Protein AF-A0A821WT64-F1 (afdb_monomer_lite)

Sequence (162 aa):
MLDHFENDMVVINDDANSDSVQTDDSSRLTTVENPTLITTTNHQVVKLQLNATSSSHTKCCVCRENLRDHAVKITFQDRDFIFLSRNIWIPEVARCCSGHLINNLLSKEAVDQNKPFSIRYQELSSSDVQLLLRKAQTLIEMARKDLVSMIQEILMMMNVVY

Organism: NCBI:txid392032

Structure (mmCIF, N/CA/C/O backbone):
data_AF-A0A821WT64-F1
#
_entry.id   AF-A0A821WT64-F1
#
loop_
_atom_site.group_PDB
_atom_site.id
_atom_site.type_symbol
_atom_site.label_atom_id
_atom_site.label_alt_id
_atom_site.label_comp_id
_atom_site.label_asym_id
_atom_site.label_entity_id
_atom_site.label_seq_id
_atom_site.pdbx_PDB_ins_code
_atom_site.Cartn_x
_atom_site.Cartn_y
_atom_site.Cartn_z
_atom_site.occupancy
_atom_site.B_iso_or_equiv
_atom_site.auth_seq_id
_atom_site.auth_comp_id
_atom_site.auth_asym_id
_atom_site.auth_atom_id
_atom_site.pdbx_PDB_model_num
ATOM 1 N N . MET A 1 1 ? -4.854 28.252 43.870 1.00 38.78 1 MET A N 1
ATOM 2 C CA . MET A 1 1 ? -4.342 28.374 45.254 1.00 38.78 1 MET A CA 1
ATOM 3 C C . MET A 1 1 ? -3.200 27.386 45.425 1.00 38.78 1 MET A C 1
ATOM 5 O O . MET A 1 1 ? -2.935 26.658 44.477 1.00 38.78 1 MET A O 1
ATOM 9 N N . LEU A 1 2 ? -2.483 27.476 46.542 1.00 36.12 2 LEU A N 1
ATOM 10 C CA . LEU A 1 2 ? -1.174 26.852 46.740 1.00 36.12 2 LEU A CA 1
ATOM 11 C C . LEU A 1 2 ? -1.226 25.332 46.937 1.00 36.12 2 LEU A C 1
ATOM 13 O O . LEU A 1 2 ? -2.282 24.740 47.156 1.00 36.12 2 LEU A O 1
ATOM 17 N N . ASP A 1 3 ? -0.032 24.766 46.840 1.00 42.09 3 ASP A N 1
ATOM 18 C CA . ASP A 1 3 ? 0.368 23.376 47.022 1.00 42.09 3 ASP A CA 1
ATOM 19 C C . ASP A 1 3 ? 0.014 22.820 48.409 1.00 42.09 3 ASP A C 1
ATOM 21 O O . ASP A 1 3 ? -0.123 23.581 49.369 1.00 42.09 3 ASP A O 1
ATOM 25 N N . HIS A 1 4 ? 0.022 21.490 48.538 1.00 42.31 4 HIS A N 1
ATOM 26 C CA . HIS A 1 4 ? 0.686 20.814 49.659 1.00 42.31 4 HIS A CA 1
ATOM 27 C C . HIS A 1 4 ? 1.297 19.488 49.181 1.00 42.31 4 HIS A C 1
ATOM 29 O O . HIS A 1 4 ? 0.665 18.728 48.448 1.00 42.31 4 HIS A O 1
ATOM 35 N N . PHE A 1 5 ? 2.541 19.244 49.590 1.00 41.97 5 PHE A N 1
ATOM 36 C CA . PHE A 1 5 ? 3.193 17.935 49.554 1.00 41.97 5 PHE A CA 1
ATOM 37 C C . PHE A 1 5 ? 2.899 17.210 50.867 1.00 41.97 5 PHE A C 1
ATOM 39 O O . PHE A 1 5 ? 2.841 17.860 51.906 1.00 41.97 5 PHE A O 1
ATOM 46 N N . GLU A 1 6 ? 2.902 15.880 50.840 1.00 47.19 6 GLU A N 1
ATOM 47 C CA . GLU A 1 6 ? 3.402 15.099 51.972 1.00 47.19 6 GLU A CA 1
ATOM 48 C C . GLU A 1 6 ? 4.044 13.805 51.450 1.00 47.19 6 GLU A C 1
ATOM 50 O O . GLU A 1 6 ? 3.513 13.144 50.556 1.00 47.19 6 GLU A O 1
ATOM 55 N N . ASN A 1 7 ? 5.243 13.505 51.952 1.00 39.66 7 ASN A N 1
ATOM 56 C CA . ASN A 1 7 ? 5.944 12.242 51.718 1.00 39.66 7 ASN A CA 1
ATOM 57 C C . ASN A 1 7 ? 5.578 11.275 52.843 1.00 39.66 7 ASN A C 1
ATOM 59 O O . ASN A 1 7 ? 5.320 11.729 53.955 1.00 39.66 7 ASN A O 1
ATOM 63 N N . ASP A 1 8 ? 5.752 9.972 52.622 1.00 39.06 8 ASP A N 1
ATOM 64 C CA . ASP A 1 8 ? 6.117 9.101 53.739 1.00 39.06 8 ASP A CA 1
ATOM 65 C C . ASP A 1 8 ? 7.102 8.000 53.317 1.00 39.06 8 ASP A C 1
ATOM 67 O O . ASP A 1 8 ? 7.041 7.480 52.200 1.00 39.06 8 ASP A O 1
ATOM 71 N N . MET A 1 9 ? 8.063 7.700 54.193 1.00 36.91 9 MET A N 1
ATOM 72 C CA . MET A 1 9 ? 9.189 6.791 53.939 1.00 36.91 9 MET A CA 1
ATOM 73 C C . MET A 1 9 ? 9.683 6.182 55.259 1.00 36.91 9 MET A C 1
ATOM 75 O O . MET A 1 9 ? 10.408 6.824 56.015 1.00 36.91 9 MET A O 1
ATOM 79 N N . VAL A 1 10 ? 9.345 4.914 55.501 1.00 40.88 10 VAL A N 1
ATOM 80 C CA . VAL A 1 10 ? 9.761 4.130 56.681 1.00 40.88 10 VAL A CA 1
ATOM 81 C C . VAL A 1 10 ? 10.094 2.712 56.182 1.00 40.88 10 VAL A C 1
ATOM 83 O O . VAL A 1 10 ? 9.196 1.993 55.763 1.00 40.88 10 VAL A O 1
ATOM 86 N N . VAL A 1 11 ? 11.363 2.407 55.877 1.00 38.16 11 VAL A N 1
ATOM 87 C CA . VAL A 1 11 ? 12.435 1.875 56.762 1.00 38.16 11 VAL A CA 1
ATOM 88 C C . VAL A 1 11 ? 12.458 0.336 56.815 1.00 38.16 11 VAL A C 1
ATOM 90 O O . VAL A 1 11 ? 11.430 -0.330 56.793 1.00 38.16 11 VAL A O 1
ATOM 93 N N . ILE A 1 12 ? 13.679 -0.205 56.811 1.00 43.06 12 ILE A N 1
ATOM 94 C CA . ILE A 1 12 ? 14.042 -1.629 56.746 1.00 43.06 12 ILE A CA 1
ATOM 95 C C . ILE A 1 12 ? 14.313 -2.139 58.168 1.00 43.06 12 ILE A C 1
ATOM 97 O O . ILE A 1 12 ? 14.906 -1.398 58.947 1.00 43.06 12 ILE A O 1
ATOM 101 N N . ASN A 1 13 ? 13.989 -3.403 58.456 1.00 42.94 13 ASN A N 1
ATOM 102 C CA . ASN A 1 13 ? 14.612 -4.170 59.539 1.00 42.94 13 ASN A CA 1
ATOM 103 C C . ASN A 1 13 ? 15.146 -5.502 58.983 1.00 42.94 13 ASN A C 1
ATOM 105 O O . ASN A 1 13 ? 14.375 -6.291 58.434 1.00 42.94 13 ASN A O 1
ATOM 109 N N . ASP A 1 14 ? 16.440 -5.751 59.166 1.00 48.03 14 ASP A N 1
ATOM 110 C CA . ASP A 1 14 ? 17.035 -7.092 59.172 1.00 48.03 14 ASP A CA 1
ATOM 111 C C . ASP A 1 14 ? 16.809 -7.751 60.54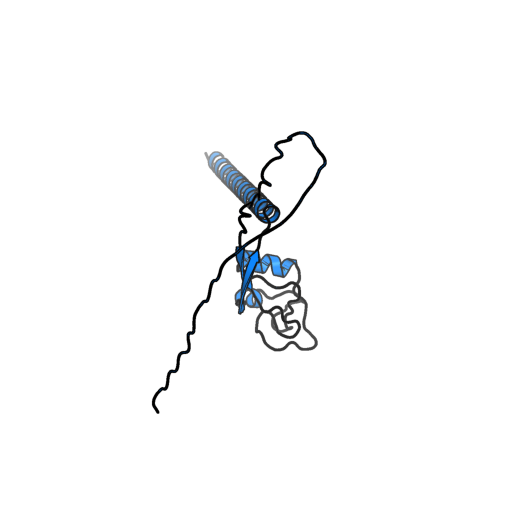9 1.00 48.03 14 ASP A C 1
ATOM 113 O O . ASP A 1 14 ? 16.621 -7.025 61.523 1.00 48.03 14 ASP A O 1
ATOM 117 N N . ASP A 1 15 ? 16.894 -9.087 60.662 1.00 42.06 15 ASP A N 1
ATOM 118 C CA . ASP A 1 15 ? 17.630 -9.709 61.784 1.00 42.06 15 ASP A CA 1
ATOM 119 C C . ASP A 1 15 ? 17.932 -11.217 61.601 1.00 42.06 15 ASP A C 1
ATOM 121 O O . ASP A 1 15 ? 17.428 -11.875 60.687 1.00 42.06 15 ASP A O 1
ATOM 125 N N . ALA A 1 16 ? 18.830 -11.745 62.441 1.00 39.88 16 ALA A N 1
ATOM 126 C CA . ALA A 1 16 ? 19.657 -12.919 62.139 1.00 39.88 16 ALA A CA 1
ATOM 127 C C . ALA A 1 16 ? 19.147 -14.330 62.547 1.00 39.88 16 ALA A C 1
ATOM 129 O O . ALA A 1 16 ? 18.532 -14.549 63.586 1.00 39.88 16 ALA A O 1
ATOM 130 N N . ASN A 1 17 ? 19.552 -15.302 61.716 1.00 38.94 17 ASN A N 1
ATOM 131 C CA . ASN A 1 17 ? 20.025 -16.677 61.992 1.00 38.94 17 ASN A CA 1
ATOM 132 C C . ASN A 1 17 ? 20.158 -17.172 63.459 1.00 38.94 17 ASN A C 1
ATOM 134 O O . ASN A 1 17 ? 20.783 -16.478 64.260 1.00 38.94 17 ASN A O 1
ATOM 138 N N . SER A 1 18 ? 19.799 -18.447 63.733 1.0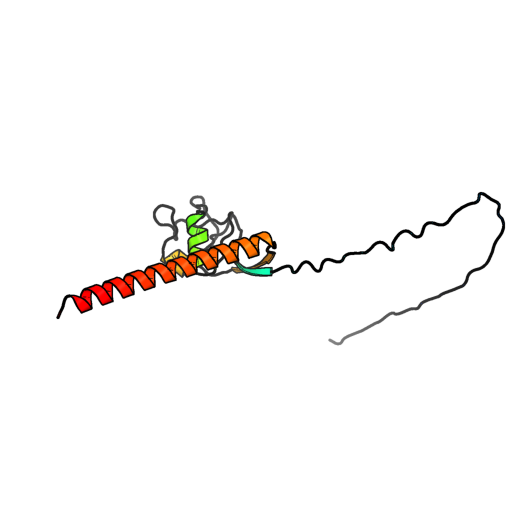0 40.94 18 SER A N 1
ATOM 139 C CA . SER A 1 18 ? 20.708 -19.519 64.257 1.00 40.94 18 SER A CA 1
ATOM 140 C C . SER A 1 18 ? 20.016 -20.882 64.519 1.00 40.94 18 SER A C 1
ATOM 142 O O . SER A 1 18 ? 18.979 -20.906 65.166 1.00 40.94 18 SER A O 1
ATOM 144 N N . ASP A 1 19 ? 20.667 -21.977 64.081 1.00 36.47 19 ASP A N 1
ATOM 145 C CA . ASP A 1 19 ? 20.820 -23.327 64.696 1.00 36.47 19 ASP A CA 1
ATOM 146 C C . ASP A 1 19 ? 19.611 -24.186 65.180 1.00 36.47 19 ASP A C 1
ATOM 148 O O . ASP A 1 19 ? 18.622 -23.678 65.687 1.00 36.47 19 ASP A O 1
ATOM 152 N N . SER A 1 20 ? 19.639 -25.538 65.192 1.00 45.34 20 SER A N 1
ATOM 153 C CA . SER A 1 20 ? 20.459 -26.591 64.522 1.00 45.34 20 SER A CA 1
ATOM 154 C C . SER A 1 20 ? 19.868 -28.010 64.819 1.00 45.34 20 SER A C 1
ATOM 156 O O . SER A 1 20 ? 18.862 -28.082 65.523 1.00 45.34 20 SER A O 1
ATOM 158 N N . VAL A 1 21 ? 20.516 -29.105 64.340 1.00 40.31 21 VAL A N 1
ATOM 159 C CA . VAL A 1 21 ? 20.566 -30.522 64.863 1.00 40.31 21 VAL A CA 1
ATOM 160 C C . VAL A 1 21 ? 20.232 -31.669 63.858 1.00 40.31 21 VAL A C 1
ATOM 162 O O . VAL A 1 21 ? 19.087 -31.816 63.455 1.00 40.31 21 VAL A O 1
ATOM 165 N N . GLN A 1 22 ? 21.259 -32.508 63.575 1.00 36.78 22 GLN A N 1
ATOM 166 C CA . GLN A 1 22 ? 21.324 -33.953 63.162 1.00 36.78 22 GLN A CA 1
ATOM 167 C C . GLN A 1 22 ? 20.527 -34.446 61.915 1.00 36.78 22 GLN A C 1
ATOM 169 O O . GLN A 1 22 ? 19.340 -34.174 61.800 1.00 36.78 22 GLN A O 1
ATOM 174 N N . THR A 1 23 ? 21.079 -35.092 60.860 1.00 37.50 23 THR A N 1
ATOM 175 C CA . THR A 1 23 ? 22.100 -36.182 60.651 1.00 37.50 23 THR A CA 1
ATOM 176 C C . THR A 1 23 ? 21.564 -37.609 60.933 1.00 37.50 23 THR A C 1
ATOM 178 O O . THR A 1 23 ? 20.656 -37.734 61.749 1.00 37.50 23 THR A O 1
ATOM 181 N N . ASP A 1 24 ? 21.944 -38.736 60.290 1.00 40.38 24 ASP A N 1
ATOM 182 C CA . ASP A 1 24 ? 22.961 -39.199 59.288 1.00 40.38 24 ASP A CA 1
ATOM 183 C C . ASP A 1 24 ? 22.316 -40.338 58.417 1.00 40.38 24 ASP A C 1
ATOM 185 O O . ASP A 1 24 ? 21.251 -40.817 58.802 1.00 40.38 24 ASP A O 1
ATOM 189 N N . ASP A 1 25 ? 22.797 -40.928 57.300 1.00 35.53 25 ASP A N 1
ATOM 190 C CA . ASP A 1 25 ? 23.854 -40.746 56.264 1.00 35.53 25 ASP A CA 1
ATOM 191 C C . ASP A 1 25 ? 23.363 -41.457 54.961 1.00 35.53 25 ASP A C 1
ATOM 193 O O . ASP A 1 25 ? 22.540 -42.375 55.022 1.00 35.53 25 ASP A O 1
ATOM 197 N N . SER A 1 26 ? 23.905 -41.104 53.786 1.00 41.28 26 SER A N 1
ATOM 198 C CA . SER A 1 26 ? 24.213 -42.083 52.719 1.00 41.28 26 SER A CA 1
ATOM 199 C C . SER A 1 26 ? 25.239 -41.526 51.724 1.00 41.28 26 SER A C 1
ATOM 201 O O . SER A 1 26 ? 25.034 -40.486 51.099 1.00 41.28 26 SER A O 1
ATOM 203 N N . SER A 1 27 ? 26.342 -42.251 51.533 1.00 43.38 27 SER A N 1
ATOM 204 C CA . SER A 1 27 ? 27.546 -41.759 50.846 1.00 43.38 27 SER A CA 1
ATOM 205 C C . SER A 1 27 ? 27.736 -42.259 49.398 1.00 43.38 27 SER A C 1
ATOM 207 O O . SER A 1 27 ? 27.727 -43.471 49.179 1.00 43.38 27 SER A O 1
ATOM 209 N N . ARG A 1 28 ? 28.081 -41.358 48.445 1.00 34.41 28 ARG A N 1
ATOM 210 C CA . ARG A 1 28 ? 29.334 -41.368 47.617 1.00 34.41 28 ARG A CA 1
ATOM 211 C C . ARG A 1 28 ? 29.286 -40.580 46.281 1.00 34.41 28 ARG A C 1
ATOM 213 O O . ARG A 1 28 ? 28.311 -40.620 45.549 1.00 34.41 28 ARG A O 1
ATOM 220 N N . LEU A 1 29 ? 30.466 -40.041 45.932 1.00 31.45 29 LEU A N 1
ATOM 221 C CA . LEU A 1 29 ? 30.986 -39.633 44.606 1.00 31.45 29 LEU A CA 1
ATOM 222 C C . LEU A 1 29 ? 30.312 -38.474 43.833 1.00 31.45 29 LEU A C 1
ATOM 224 O O . LEU A 1 29 ? 29.440 -38.654 42.995 1.00 31.45 29 LEU A O 1
ATOM 228 N N . THR A 1 30 ? 30.904 -37.293 44.019 1.00 41.66 30 THR A N 1
ATOM 229 C CA . THR A 1 30 ? 31.428 -36.401 42.960 1.00 41.66 30 THR A CA 1
ATOM 230 C C . THR A 1 30 ? 31.117 -36.726 41.482 1.00 41.66 30 THR A C 1
ATOM 232 O O . THR A 1 30 ? 31.784 -37.575 40.887 1.00 41.66 30 THR A O 1
ATOM 235 N N . THR A 1 31 ? 30.311 -35.869 40.849 1.00 34.31 31 THR A N 1
ATOM 236 C CA . THR A 1 31 ? 30.475 -35.469 39.437 1.00 34.31 31 THR A CA 1
ATOM 237 C C . THR A 1 31 ? 30.357 -33.946 39.363 1.00 34.31 31 THR A C 1
ATOM 239 O O . THR A 1 31 ? 29.483 -33.366 40.005 1.00 34.31 31 THR A O 1
ATOM 242 N N . VAL A 1 32 ? 31.242 -33.279 38.616 1.00 47.75 32 VAL A N 1
ATOM 243 C CA . VAL A 1 32 ? 31.137 -31.834 38.350 1.00 47.75 32 VAL A CA 1
ATOM 244 C C . VAL A 1 32 ? 30.298 -31.653 37.091 1.00 47.75 32 VAL A C 1
ATOM 246 O O . VAL A 1 32 ? 30.802 -31.857 35.989 1.00 47.75 32 VAL A O 1
ATOM 249 N N . GLU A 1 33 ? 29.029 -31.278 37.249 1.00 35.16 33 GLU A N 1
ATOM 250 C CA . GLU A 1 33 ? 28.141 -30.995 36.119 1.00 35.16 33 GLU A CA 1
ATOM 251 C C . GLU A 1 33 ? 27.846 -29.495 36.007 1.00 35.16 33 GLU A C 1
ATOM 253 O O . GLU A 1 33 ? 27.553 -28.810 36.983 1.00 35.16 33 GLU A O 1
ATOM 258 N N . ASN A 1 34 ? 28.033 -29.000 34.784 1.00 36.19 34 ASN A N 1
ATOM 259 C CA . ASN A 1 34 ? 28.208 -27.602 34.392 1.00 36.19 34 ASN A CA 1
ATOM 260 C C . ASN A 1 34 ? 27.245 -26.584 35.038 1.00 36.19 34 ASN A C 1
ATOM 262 O O . ASN A 1 34 ? 26.049 -26.861 35.142 1.00 36.19 34 ASN A O 1
ATOM 266 N N . PRO A 1 35 ? 27.701 -25.342 35.319 1.00 39.25 35 PRO A N 1
ATOM 267 C CA . PRO A 1 35 ? 26.774 -24.246 35.574 1.00 39.25 35 PRO A CA 1
ATOM 268 C C . PRO A 1 35 ? 25.874 -24.062 34.347 1.00 39.25 35 PRO A C 1
ATOM 270 O O . PRO A 1 35 ? 26.370 -23.936 33.224 1.00 39.25 35 PRO A O 1
ATOM 273 N N . THR A 1 36 ? 24.556 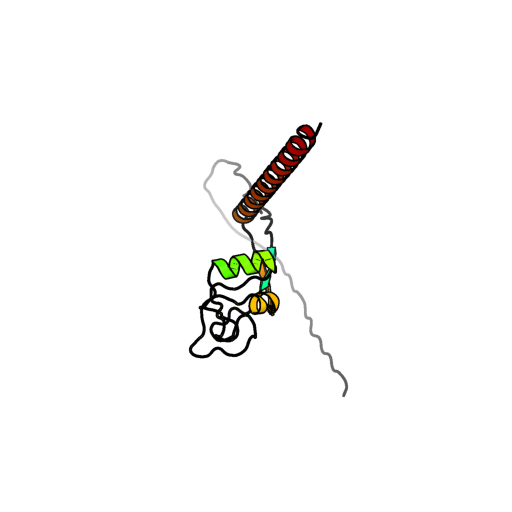-24.052 34.557 1.00 39.72 36 THR A N 1
ATOM 274 C CA . THR A 1 36 ? 23.570 -23.872 33.486 1.00 39.72 36 THR A CA 1
ATOM 275 C C . THR A 1 36 ? 23.860 -22.576 32.744 1.00 39.72 36 THR A C 1
ATOM 277 O O . THR A 1 36 ? 23.642 -21.484 33.269 1.00 39.72 36 THR A O 1
ATOM 280 N N . LEU A 1 37 ? 24.373 -22.698 31.520 1.00 40.62 37 LEU A N 1
ATOM 281 C CA . LEU A 1 37 ? 24.803 -21.562 30.720 1.00 40.62 37 LEU A CA 1
ATOM 282 C C . LEU A 1 37 ? 23.553 -20.836 30.212 1.00 40.62 37 LEU A C 1
ATOM 284 O O . LEU A 1 37 ? 23.022 -21.164 29.148 1.00 40.62 37 LEU A O 1
ATOM 288 N N . ILE A 1 38 ? 23.063 -19.876 31.011 1.00 45.16 38 ILE A N 1
ATOM 289 C CA . ILE A 1 38 ? 21.942 -18.992 30.671 1.00 45.16 38 ILE A CA 1
ATOM 290 C C . ILE A 1 38 ? 22.371 -18.180 29.455 1.00 45.16 38 ILE A C 1
ATOM 292 O O . ILE A 1 38 ? 22.936 -17.092 29.552 1.00 45.16 38 ILE A O 1
ATOM 296 N N . THR A 1 39 ? 22.138 -18.764 28.287 1.00 38.03 39 THR A N 1
ATOM 297 C CA . THR A 1 39 ? 22.525 -18.187 27.014 1.00 38.03 39 THR A CA 1
ATOM 298 C C . THR A 1 39 ? 21.454 -17.170 26.666 1.00 38.03 39 THR A C 1
ATOM 300 O O . THR A 1 39 ? 20.530 -17.455 25.906 1.00 38.03 39 THR A O 1
ATOM 303 N N . THR A 1 40 ? 21.564 -15.981 27.261 1.00 46.47 40 THR A N 1
ATOM 304 C CA . THR A 1 40 ? 20.865 -14.772 26.825 1.00 46.47 40 THR A CA 1
ATOM 305 C C . THR A 1 40 ? 21.369 -14.410 25.434 1.00 46.47 40 THR A C 1
ATOM 307 O O . THR A 1 40 ? 22.182 -13.508 25.232 1.00 46.47 40 THR A O 1
ATOM 310 N N . THR A 1 41 ? 20.883 -15.158 24.442 1.00 50.44 41 THR A N 1
ATOM 311 C CA . THR A 1 41 ? 20.994 -14.799 23.039 1.00 50.44 41 THR A CA 1
ATOM 312 C C . THR A 1 41 ? 20.341 -13.434 22.896 1.00 50.44 41 THR A C 1
ATOM 314 O O . THR A 1 41 ? 19.122 -13.291 22.976 1.00 50.44 41 THR A O 1
ATOM 317 N N . ASN A 1 42 ? 21.172 -12.402 22.737 1.00 55.88 42 ASN A N 1
ATOM 318 C CA . ASN A 1 42 ? 20.720 -11.045 22.460 1.00 55.88 42 ASN A CA 1
ATOM 319 C C . ASN A 1 42 ? 20.083 -11.033 21.068 1.00 55.88 42 ASN A C 1
ATOM 321 O O . ASN A 1 42 ? 20.721 -10.697 20.071 1.00 55.88 42 ASN A O 1
ATOM 325 N N . HIS A 1 43 ? 18.824 -11.468 21.000 1.00 59.75 43 HIS A N 1
ATOM 326 C CA . HIS A 1 43 ? 18.029 -11.475 19.790 1.00 59.75 43 HIS A CA 1
ATOM 327 C C . HIS A 1 43 ? 17.902 -10.028 19.325 1.00 59.75 43 HIS A C 1
ATOM 329 O O . HIS A 1 43 ? 17.221 -9.212 19.943 1.00 59.75 43 HIS A O 1
ATOM 335 N N . GLN A 1 44 ? 18.612 -9.699 18.249 1.00 66.12 44 GLN A N 1
ATOM 336 C CA . GLN A 1 44 ? 18.695 -8.340 17.738 1.00 66.12 44 GLN A CA 1
ATOM 337 C C . GLN A 1 44 ? 17.395 -8.013 16.987 1.00 66.12 44 GLN A C 1
ATOM 339 O O . GLN A 1 44 ? 17.304 -8.150 15.769 1.00 66.12 44 GLN A O 1
ATOM 344 N N . VAL A 1 45 ? 16.349 -7.664 17.744 1.00 68.75 45 VAL A N 1
ATOM 345 C CA . VAL A 1 45 ? 15.002 -7.404 17.220 1.00 68.75 45 VAL A CA 1
ATOM 346 C C . VAL A 1 45 ? 15.010 -6.124 16.386 1.00 68.75 45 VAL A C 1
ATOM 348 O O . VAL A 1 45 ? 14.991 -5.011 16.915 1.00 68.75 45 VAL A O 1
ATOM 351 N N . VAL A 1 46 ? 15.009 -6.280 15.063 1.00 79.62 46 VAL A N 1
ATOM 352 C CA . VAL A 1 46 ? 14.885 -5.161 14.125 1.00 79.62 46 VAL A CA 1
ATOM 353 C C . VAL A 1 46 ? 13.431 -4.691 14.124 1.00 79.62 46 VAL A C 1
ATOM 355 O O . VAL A 1 46 ? 12.537 -5.406 13.671 1.00 79.62 46 VAL A O 1
ATOM 358 N N . LYS A 1 47 ? 13.182 -3.481 14.635 1.00 82.88 47 LYS A N 1
ATOM 359 C CA . LYS A 1 47 ? 11.846 -2.868 14.655 1.00 82.88 47 LYS A CA 1
ATOM 360 C C . LYS A 1 47 ? 11.683 -1.947 13.450 1.00 82.88 47 LYS A C 1
ATOM 362 O O . LYS A 1 47 ? 12.251 -0.859 13.413 1.00 82.88 47 LYS A O 1
ATOM 367 N N . LEU A 1 48 ? 10.902 -2.380 12.465 1.00 82.38 48 LEU A N 1
ATOM 368 C CA . LEU A 1 48 ? 10.551 -1.571 11.303 1.00 82.38 48 LEU A CA 1
ATOM 369 C C . LEU A 1 48 ? 9.471 -0.555 11.687 1.00 82.38 48 LEU A C 1
ATOM 371 O O . LEU A 1 48 ? 8.388 -0.930 12.140 1.00 82.38 48 LEU A O 1
ATOM 375 N N . GLN A 1 49 ? 9.756 0.730 11.486 1.00 85.44 49 GLN A N 1
ATOM 376 C CA . GLN A 1 49 ? 8.776 1.798 11.654 1.00 85.44 49 GLN A CA 1
ATOM 377 C C . GLN A 1 49 ? 7.908 1.913 10.392 1.00 85.44 49 GLN A C 1
ATOM 379 O O . GLN A 1 49 ? 8.402 2.234 9.314 1.00 85.44 49 GLN A O 1
ATOM 384 N N . LEU A 1 50 ? 6.608 1.665 10.535 1.00 86.12 50 LEU A N 1
ATOM 385 C CA . LEU A 1 50 ? 5.609 1.728 9.472 1.00 86.12 50 LEU A CA 1
ATOM 386 C C . LEU A 1 50 ? 4.689 2.935 9.681 1.00 86.12 50 LEU A C 1
ATOM 388 O O . LEU A 1 50 ? 4.047 3.071 10.726 1.00 86.12 50 LEU A O 1
ATOM 392 N N . ASN A 1 51 ? 4.567 3.780 8.658 1.00 88.50 51 ASN A N 1
ATOM 393 C CA . ASN A 1 51 ? 3.588 4.865 8.640 1.00 88.50 51 ASN A CA 1
ATOM 394 C C . ASN A 1 51 ? 2.210 4.274 8.304 1.00 88.50 51 ASN A C 1
ATOM 396 O O . ASN A 1 51 ? 1.912 3.992 7.146 1.00 88.50 51 ASN A O 1
ATOM 400 N N . ALA A 1 52 ? 1.383 4.025 9.315 1.00 84.50 52 ALA A N 1
ATOM 401 C CA . ALA A 1 52 ? 0.160 3.243 9.190 1.00 84.50 52 ALA A CA 1
ATOM 402 C C . ALA A 1 52 ? -1.081 4.107 8.915 1.00 84.50 52 ALA A C 1
ATOM 404 O O . ALA A 1 52 ? -1.277 5.170 9.509 1.00 84.50 52 ALA A O 1
ATOM 405 N N . THR A 1 53 ? -1.978 3.611 8.062 1.00 83.75 53 THR A N 1
ATOM 406 C CA . THR A 1 53 ? -3.377 4.079 8.019 1.00 83.75 53 THR A CA 1
ATOM 407 C C . THR A 1 53 ? -4.214 3.408 9.117 1.00 83.75 53 THR A C 1
ATOM 409 O O . THR A 1 53 ? -3.785 2.445 9.754 1.00 83.75 53 THR A O 1
ATOM 412 N N . SER A 1 54 ? -5.417 3.929 9.380 1.00 72.19 54 SER A N 1
ATOM 413 C CA . SER A 1 54 ? -6.301 3.378 10.416 1.00 72.19 54 SER A CA 1
ATOM 414 C C . SER A 1 54 ? -6.766 1.958 10.066 1.00 72.19 54 SER A C 1
ATOM 416 O O . SER A 1 54 ? -7.301 1.725 8.986 1.00 72.19 54 SER A O 1
ATOM 418 N N . SER A 1 55 ? -6.643 1.024 11.013 1.00 74.12 55 SER A N 1
ATOM 419 C CA . SER A 1 55 ? -7.142 -0.357 10.910 1.00 74.12 55 SER A CA 1
ATOM 420 C C . SER A 1 55 ? -8.641 -0.498 11.196 1.00 74.12 55 SER A C 1
ATOM 422 O O . SER A 1 55 ? -9.100 -1.569 11.584 1.00 74.12 55 SER A O 1
ATOM 424 N N . SER A 1 56 ? -9.413 0.580 11.046 1.00 78.94 56 SER A N 1
ATOM 425 C CA . SER A 1 56 ? -10.852 0.553 11.288 1.00 78.94 56 SER A CA 1
ATOM 426 C C . SER A 1 56 ? -11.620 -0.085 10.128 1.00 78.94 56 SER A C 1
ATOM 428 O O . SER A 1 56 ? -11.476 0.313 8.975 1.00 78.94 56 SER A O 1
ATOM 430 N N . HIS A 1 57 ? -12.534 -0.999 10.454 1.00 81.00 57 HIS A N 1
ATOM 431 C CA . HIS A 1 57 ? -13.549 -1.500 9.522 1.00 81.00 57 HIS A CA 1
ATOM 432 C C . HIS A 1 57 ? -14.653 -0.467 9.218 1.00 81.00 57 HIS A C 1
ATOM 434 O O . HIS A 1 57 ? -15.413 -0.657 8.268 1.00 81.00 57 HIS A O 1
ATOM 440 N N . THR A 1 58 ? -14.761 0.597 10.027 1.00 87.69 58 THR A N 1
ATOM 441 C CA . THR A 1 58 ? -15.840 1.602 9.980 1.00 87.69 58 THR A CA 1
ATOM 442 C C . THR A 1 58 ? -15.391 2.972 9.472 1.00 87.69 58 THR A C 1
ATOM 444 O O . THR A 1 58 ? -16.230 3.860 9.347 1.00 87.69 58 THR A O 1
ATOM 447 N N . LYS A 1 59 ? -14.102 3.172 9.158 1.00 90.31 59 LYS A N 1
ATOM 448 C CA . LYS A 1 59 ? -13.573 4.439 8.621 1.00 90.31 59 LYS A CA 1
ATOM 449 C C . LYS A 1 59 ? -12.728 4.234 7.371 1.00 90.31 59 LYS A C 1
ATOM 451 O O . LYS A 1 59 ? -11.985 3.264 7.272 1.00 90.31 59 LYS A O 1
ATOM 456 N N . CYS A 1 60 ? -12.830 5.172 6.435 1.00 91.38 60 CYS A N 1
ATOM 457 C CA . CYS A 1 60 ? -12.088 5.151 5.181 1.00 91.38 60 CYS A CA 1
ATOM 458 C C . CYS A 1 60 ? -10.574 5.283 5.416 1.00 91.38 60 CYS A C 1
ATOM 460 O O . CYS A 1 60 ? -10.124 6.216 6.079 1.00 91.38 60 CYS A O 1
ATOM 462 N N . CYS A 1 61 ? -9.764 4.410 4.814 1.00 90.81 61 CYS A N 1
ATOM 463 C CA . CYS A 1 61 ? -8.301 4.464 4.916 1.00 90.81 61 CYS A CA 1
ATOM 464 C C . CYS A 1 61 ? -7.641 5.651 4.184 1.00 90.81 61 CYS A C 1
ATOM 466 O O . CYS A 1 61 ? -6.430 5.822 4.305 1.00 90.81 61 CYS A O 1
ATOM 468 N N . VAL A 1 62 ? -8.416 6.459 3.444 1.00 91.19 62 VAL A N 1
ATOM 469 C CA . VAL A 1 62 ? -7.975 7.701 2.782 1.00 91.19 62 VAL A CA 1
ATOM 470 C C . VAL A 1 62 ? -8.511 8.924 3.545 1.00 91.19 62 VAL A C 1
ATOM 472 O O . VAL A 1 62 ? -7.778 9.507 4.342 1.00 91.19 62 VAL A O 1
ATOM 475 N N . CYS A 1 63 ? -9.796 9.278 3.390 1.00 90.62 63 CYS A N 1
ATOM 476 C CA . CYS A 1 63 ? -10.391 10.476 4.013 1.00 90.62 63 CYS A CA 1
ATOM 477 C C . CYS A 1 63 ? -10.735 10.349 5.509 1.00 90.62 63 CYS A C 1
ATOM 479 O O . CYS A 1 63 ? -11.030 11.356 6.146 1.00 90.62 63 CYS A O 1
ATOM 481 N N . ARG A 1 64 ? -10.699 9.141 6.097 1.00 88.69 64 ARG A N 1
ATOM 482 C CA . ARG A 1 64 ? -11.024 8.858 7.519 1.00 88.69 64 ARG A CA 1
ATOM 483 C C . ARG A 1 64 ? -12.479 9.114 7.937 1.00 88.69 64 ARG A C 1
ATOM 485 O O . ARG A 1 64 ? -12.808 8.928 9.110 1.00 88.69 64 ARG A O 1
ATOM 492 N N . GLU A 1 65 ? -13.351 9.468 6.998 1.00 90.06 65 GLU A N 1
ATOM 493 C CA . GLU A 1 65 ? -14.800 9.541 7.202 1.00 90.06 65 GLU A CA 1
ATOM 494 C C . GLU A 1 65 ? -15.399 8.166 7.528 1.00 90.06 65 GLU A C 1
ATOM 496 O O . GLU A 1 65 ? -14.831 7.123 7.185 1.00 90.06 65 GLU A O 1
ATOM 501 N N . ASN A 1 66 ? -16.568 8.167 8.174 1.00 91.56 66 ASN A N 1
ATOM 502 C CA . ASN A 1 66 ? -17.296 6.944 8.497 1.00 91.56 66 ASN A CA 1
ATOM 503 C C . ASN A 1 66 ? -17.818 6.270 7.218 1.00 91.56 66 ASN A C 1
ATOM 505 O O . ASN A 1 66 ? -18.444 6.902 6.366 1.00 91.56 66 ASN A O 1
ATOM 509 N N . LEU A 1 67 ? -17.568 4.970 7.105 1.00 90.38 67 LEU A N 1
ATOM 510 C CA . LEU A 1 67 ? -17.954 4.153 5.963 1.00 90.38 67 LEU A CA 1
ATOM 511 C C . LEU A 1 67 ? -19.456 3.845 5.978 1.00 90.38 67 LEU A C 1
ATOM 513 O O . LEU A 1 67 ? -20.030 3.545 7.022 1.00 90.38 67 LEU A O 1
ATOM 517 N N . ARG A 1 68 ? -20.061 3.895 4.789 1.00 81.62 68 ARG A N 1
ATOM 518 C CA . ARG A 1 68 ? -21.437 3.458 4.501 1.00 81.62 68 ARG A CA 1
ATOM 519 C C . ARG A 1 68 ? -21.403 2.139 3.715 1.00 81.62 68 ARG A C 1
ATOM 521 O O . ARG A 1 68 ? -20.328 1.588 3.482 1.00 81.62 68 ARG A O 1
ATOM 528 N N . ASP A 1 69 ? -22.555 1.664 3.259 1.00 72.94 69 ASP A N 1
ATOM 529 C CA . ASP A 1 69 ? -22.779 0.309 2.719 1.00 72.94 69 AS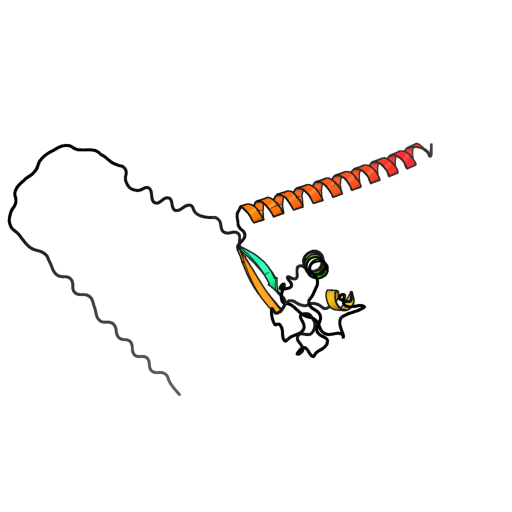P A CA 1
ATOM 530 C C . ASP A 1 69 ? -22.001 -0.042 1.432 1.00 72.94 69 ASP A C 1
ATOM 532 O O . ASP A 1 69 ? -21.987 -1.191 0.994 1.00 72.94 69 ASP A O 1
ATOM 536 N N . HIS A 1 70 ? -21.309 0.927 0.826 1.00 78.31 70 HIS A N 1
ATOM 537 C CA . HIS A 1 70 ? -20.497 0.767 -0.389 1.00 78.31 70 HIS A CA 1
ATOM 538 C C . HIS A 1 70 ? -18.990 0.889 -0.097 1.00 78.31 70 HIS A C 1
ATOM 540 O O . HIS A 1 70 ? -18.250 1.582 -0.797 1.00 78.31 70 HIS A O 1
ATOM 546 N N . ALA A 1 71 ? -18.542 0.253 0.988 1.00 87.50 71 ALA A N 1
ATOM 547 C CA . ALA A 1 71 ? -17.154 0.269 1.439 1.00 87.50 71 ALA A CA 1
ATOM 548 C C . ALA A 1 71 ? -16.366 -0.964 0.965 1.00 87.50 71 ALA A C 1
ATOM 550 O O . ALA A 1 71 ? -16.552 -2.071 1.479 1.00 87.50 71 ALA A O 1
ATOM 551 N N . VAL A 1 72 ? -15.441 -0.768 0.025 1.00 90.50 72 VAL A N 1
ATOM 552 C CA . VAL A 1 72 ? -14.626 -1.848 -0.559 1.00 90.50 72 VAL A CA 1
ATOM 553 C C . VAL A 1 72 ? -13.380 -2.101 0.294 1.00 90.50 72 VAL A C 1
ATOM 555 O O . VAL A 1 72 ? -12.765 -1.164 0.804 1.00 90.50 72 VAL A O 1
ATOM 558 N N . LYS A 1 73 ? -13.001 -3.375 0.465 1.00 91.94 73 LYS A N 1
ATOM 559 C CA . LYS A 1 73 ? -11.744 -3.794 1.112 1.00 91.94 73 LYS A CA 1
ATOM 560 C C . LYS A 1 73 ? -10.578 -3.579 0.144 1.00 91.94 73 LYS A C 1
ATOM 562 O O . LYS A 1 73 ? -10.633 -4.090 -0.969 1.00 91.94 73 LYS A O 1
ATOM 567 N N . ILE A 1 74 ? -9.525 -2.884 0.574 1.00 91.62 74 ILE A N 1
ATOM 568 C CA . ILE A 1 74 ? -8.361 -2.605 -0.283 1.00 91.62 74 ILE A CA 1
ATOM 569 C C . ILE A 1 74 ? -7.650 -3.910 -0.670 1.00 91.62 74 ILE A C 1
ATOM 571 O O . ILE A 1 74 ? -7.367 -4.749 0.198 1.00 91.62 74 ILE A O 1
ATOM 575 N N . THR A 1 75 ? -7.376 -4.100 -1.966 1.00 91.00 75 THR A N 1
ATOM 576 C CA . THR A 1 75 ? -6.786 -5.346 -2.481 1.00 91.00 75 THR A CA 1
ATOM 577 C C . THR A 1 75 ? -5.343 -5.511 -2.005 1.00 91.00 75 THR A C 1
ATOM 579 O O . THR A 1 75 ? -4.697 -4.547 -1.607 1.00 91.00 75 THR A O 1
ATOM 582 N N . PHE A 1 76 ? -4.802 -6.733 -2.034 1.00 90.62 76 PHE A N 1
ATOM 583 C CA . PHE A 1 76 ? -3.385 -6.945 -1.708 1.00 90.62 76 PHE A CA 1
ATOM 584 C C . PHE A 1 76 ? -2.459 -6.122 -2.626 1.00 90.62 76 PHE A C 1
ATOM 586 O O . PHE A 1 76 ? -1.522 -5.492 -2.148 1.00 90.62 76 PHE A O 1
ATOM 593 N N . GLN A 1 77 ? -2.785 -6.060 -3.921 1.00 89.81 77 GLN A N 1
ATOM 594 C CA . GLN A 1 77 ? -2.018 -5.337 -4.938 1.00 89.81 77 GLN A CA 1
ATOM 595 C C . GLN A 1 77 ? -1.993 -3.824 -4.675 1.00 89.81 77 GLN A C 1
ATOM 597 O O . GLN A 1 77 ? -0.925 -3.220 -4.733 1.00 89.81 77 GLN A O 1
ATOM 602 N N . ASP A 1 78 ? -3.132 -3.226 -4.303 1.00 89.56 78 ASP A N 1
ATOM 603 C CA . ASP A 1 78 ? -3.193 -1.814 -3.903 1.00 89.56 78 ASP A CA 1
ATOM 604 C C . ASP A 1 78 ? -2.334 -1.543 -2.654 1.00 89.56 78 ASP A C 1
ATOM 606 O O . ASP A 1 78 ? -1.619 -0.544 -2.601 1.00 89.56 78 ASP A O 1
ATOM 610 N N . ARG A 1 79 ? -2.386 -2.426 -1.639 1.00 91.81 79 ARG A N 1
ATOM 611 C CA . ARG A 1 79 ? -1.608 -2.259 -0.394 1.00 91.81 79 ARG A CA 1
ATOM 612 C C . ARG A 1 79 ? -0.105 -2.288 -0.667 1.00 91.81 79 ARG A C 1
ATOM 614 O O . ARG A 1 79 ? 0.599 -1.405 -0.180 1.00 91.81 79 ARG A O 1
ATOM 621 N N . ASP A 1 80 ? 0.364 -3.248 -1.461 1.00 88.81 80 ASP A N 1
ATOM 622 C CA . ASP A 1 80 ? 1.774 -3.358 -1.851 1.00 88.81 80 ASP A CA 1
ATOM 623 C C . ASP A 1 80 ? 2.212 -2.165 -2.715 1.00 88.81 80 ASP A C 1
ATOM 625 O O . ASP A 1 80 ? 3.256 -1.568 -2.452 1.00 88.81 80 ASP A O 1
ATOM 629 N N . PHE A 1 81 ? 1.394 -1.747 -3.690 1.00 88.38 81 PHE A N 1
ATOM 630 C CA . PHE A 1 81 ? 1.680 -0.570 -4.515 1.00 88.38 81 PHE A CA 1
ATOM 631 C C . PHE A 1 81 ? 1.802 0.708 -3.675 1.00 88.38 81 PHE A C 1
ATOM 633 O O . PHE A 1 81 ? 2.750 1.474 -3.852 1.00 88.38 81 PHE A O 1
ATOM 640 N N . ILE A 1 82 ? 0.886 0.938 -2.730 1.00 90.50 82 ILE A N 1
ATOM 641 C CA . ILE A 1 82 ? 0.896 2.118 -1.852 1.00 90.50 82 ILE A CA 1
ATOM 642 C C . ILE A 1 82 ? 2.068 2.061 -0.866 1.00 90.50 82 ILE A C 1
ATOM 644 O O . ILE A 1 82 ? 2.713 3.081 -0.619 1.00 90.50 82 ILE A O 1
ATOM 648 N N . PHE A 1 83 ? 2.407 0.879 -0.349 1.00 89.75 83 PHE A N 1
ATOM 649 C CA . PHE A 1 83 ? 3.584 0.718 0.498 1.00 89.75 83 PHE A CA 1
ATOM 650 C C . PHE A 1 83 ? 4.875 1.058 -0.263 1.00 89.75 83 PHE A C 1
ATOM 652 O O . PHE A 1 83 ? 5.664 1.869 0.219 1.00 89.75 83 PHE A O 1
ATOM 659 N N . LEU A 1 84 ? 5.053 0.528 -1.477 1.00 85.31 84 LEU A N 1
ATOM 660 C CA . LEU A 1 84 ? 6.246 0.764 -2.297 1.00 85.31 84 LEU A CA 1
ATOM 661 C C . LEU A 1 84 ? 6.346 2.201 -2.839 1.00 85.31 84 LEU A C 1
ATOM 663 O O . LEU A 1 84 ? 7.441 2.753 -2.888 1.00 85.31 84 LEU A O 1
ATOM 667 N N . SER A 1 85 ? 5.228 2.819 -3.235 1.00 85.25 85 SER A N 1
ATOM 668 C CA . SER A 1 85 ? 5.219 4.160 -3.852 1.00 85.25 85 SER A CA 1
ATOM 669 C C . SER A 1 85 ? 5.130 5.320 -2.856 1.00 85.25 85 SER A C 1
ATOM 671 O O . SER A 1 85 ? 5.556 6.429 -3.174 1.00 85.25 85 SER A O 1
ATOM 673 N N . ARG A 1 86 ? 4.574 5.096 -1.656 1.00 88.31 86 ARG A N 1
ATOM 674 C CA . ARG A 1 86 ? 4.302 6.157 -0.665 1.00 88.31 86 ARG A CA 1
ATOM 675 C C . ARG A 1 86 ? 4.942 5.923 0.705 1.00 88.31 86 ARG A C 1
ATOM 677 O O . ARG A 1 86 ? 4.859 6.814 1.546 1.00 88.31 86 ARG A O 1
ATOM 684 N N . ASN A 1 87 ? 5.542 4.754 0.956 1.00 88.19 87 ASN A N 1
ATOM 685 C CA . ASN A 1 87 ? 5.958 4.302 2.294 1.00 88.19 87 ASN A CA 1
ATOM 686 C C . ASN A 1 87 ? 4.823 4.427 3.334 1.00 88.19 87 ASN A C 1
ATOM 688 O O . ASN A 1 87 ? 5.018 4.907 4.456 1.00 88.19 87 ASN A O 1
ATOM 692 N N . ILE A 1 88 ? 3.609 4.033 2.928 1.00 90.81 88 ILE A N 1
ATOM 693 C CA . ILE A 1 88 ? 2.410 3.995 3.772 1.00 90.81 88 ILE A CA 1
ATOM 694 C C . ILE A 1 88 ? 1.936 2.549 3.878 1.00 90.81 88 ILE A C 1
ATOM 696 O O . ILE A 1 88 ? 1.600 1.915 2.881 1.00 90.81 88 ILE A O 1
ATOM 700 N N . TRP A 1 89 ? 1.869 2.030 5.101 1.00 91.06 89 TRP A N 1
ATOM 701 C CA . TRP A 1 89 ? 1.317 0.710 5.366 1.00 91.06 89 TRP A CA 1
ATOM 702 C C . TRP A 1 89 ? -0.207 0.781 5.508 1.00 91.06 89 TRP A C 1
ATOM 704 O O . TRP A 1 89 ? -0.751 1.511 6.347 1.00 91.06 89 TRP A O 1
ATOM 714 N N . ILE A 1 90 ? -0.906 -0.011 4.697 1.00 90.69 90 ILE A N 1
ATOM 715 C CA . ILE A 1 90 ? -2.352 -0.194 4.801 1.00 90.69 90 ILE A CA 1
ATOM 716 C C . ILE A 1 90 ? -2.642 -1.529 5.513 1.00 90.69 90 ILE A C 1
ATOM 718 O O . ILE A 1 90 ? -2.152 -2.568 5.071 1.00 90.69 90 ILE A O 1
ATOM 722 N N . PRO A 1 91 ? -3.433 -1.539 6.604 1.00 89.00 91 PRO A N 1
ATOM 723 C CA . PRO A 1 91 ? -3.880 -2.766 7.259 1.00 89.00 91 PRO A CA 1
ATOM 724 C C . PRO A 1 91 ? -4.696 -3.663 6.323 1.00 89.00 91 PRO A C 1
ATOM 726 O O . PRO A 1 91 ? -5.499 -3.177 5.533 1.00 89.00 91 PRO A O 1
ATOM 729 N N . GLU A 1 92 ? -4.601 -4.985 6.470 1.00 89.94 92 GLU A N 1
ATOM 730 C CA . GLU A 1 92 ? -5.377 -5.917 5.631 1.00 89.94 92 GLU A CA 1
ATOM 731 C C . GLU A 1 92 ? -6.895 -5.758 5.755 1.00 89.94 92 GLU A C 1
ATOM 733 O O . GLU A 1 92 ? -7.639 -6.073 4.830 1.00 89.94 92 GLU A O 1
ATOM 738 N N . VAL A 1 93 ? -7.352 -5.293 6.917 1.00 88.62 93 VAL A N 1
ATOM 739 C CA . VAL A 1 93 ? -8.759 -5.033 7.243 1.00 88.62 93 VAL A CA 1
ATOM 740 C C . VAL A 1 93 ? -9.286 -3.711 6.677 1.00 88.62 93 VAL A C 1
ATOM 742 O O . VAL A 1 93 ? -10.492 -3.469 6.731 1.00 88.62 93 VAL A O 1
ATOM 745 N N . ALA A 1 94 ? -8.400 -2.861 6.149 1.00 90.56 94 ALA A N 1
ATOM 746 C CA . ALA A 1 94 ? -8.730 -1.512 5.723 1.00 90.56 94 ALA A CA 1
ATOM 747 C C . ALA A 1 94 ? -9.736 -1.491 4.565 1.00 90.56 94 ALA A C 1
ATOM 749 O O . ALA A 1 94 ? -9.684 -2.288 3.620 1.00 90.56 94 ALA A O 1
ATOM 750 N N . ARG A 1 95 ? -10.646 -0.521 4.643 1.00 92.00 95 ARG A N 1
ATOM 751 C CA . ARG A 1 95 ? -11.696 -0.275 3.658 1.00 92.00 95 ARG A CA 1
ATOM 752 C C . ARG A 1 95 ? -11.684 1.178 3.205 1.00 92.00 95 ARG A C 1
ATOM 754 O O . ARG A 1 95 ? -11.254 2.067 3.940 1.00 92.00 95 ARG A O 1
ATOM 761 N N . CYS A 1 96 ? -12.204 1.422 2.012 1.00 91.56 96 CYS A N 1
ATOM 762 C CA . CYS A 1 96 ? -12.320 2.752 1.431 1.00 91.56 96 CYS A CA 1
ATOM 763 C C . CYS A 1 96 ? -13.745 3.012 0.928 1.00 91.56 96 CYS A C 1
ATOM 765 O O . CYS A 1 96 ? -14.477 2.072 0.615 1.00 91.56 96 CYS A O 1
ATOM 767 N N . CYS A 1 97 ? -14.159 4.280 0.905 1.00 92.19 97 CYS A N 1
ATOM 768 C CA . CYS A 1 97 ? -15.467 4.688 0.396 1.00 92.19 97 CYS A CA 1
ATOM 769 C C . CYS A 1 97 ? -15.435 4.890 -1.125 1.00 92.19 97 CYS A C 1
ATOM 771 O O . CYS A 1 97 ? -14.397 5.223 -1.697 1.00 92.19 97 CYS A O 1
ATOM 773 N N . SER A 1 98 ? -16.596 4.751 -1.767 1.00 91.81 98 SER A N 1
ATOM 774 C CA . SER A 1 98 ? -16.775 4.893 -3.219 1.00 91.81 98 SER A CA 1
ATOM 775 C C . SER A 1 98 ? -16.197 6.181 -3.820 1.00 91.81 98 SER A C 1
ATOM 777 O O . SER A 1 98 ? -15.702 6.142 -4.938 1.00 91.81 98 SER A O 1
ATOM 779 N N . GLY A 1 99 ? -16.174 7.299 -3.083 1.00 91.81 99 GLY A N 1
ATOM 780 C CA . GLY A 1 99 ? -15.605 8.574 -3.552 1.00 91.81 99 GLY A CA 1
ATOM 781 C C . GLY A 1 99 ? -14.094 8.569 -3.838 1.00 91.81 99 GLY A C 1
ATOM 782 O O . GLY A 1 99 ? -13.589 9.527 -4.409 1.00 91.81 99 GLY A O 1
ATOM 783 N N . HIS A 1 100 ? -13.379 7.506 -3.462 1.00 92.81 100 HIS A N 1
ATOM 784 C CA . HIS A 1 100 ? -11.945 7.310 -3.722 1.00 92.81 100 HIS A CA 1
ATOM 785 C C . HIS A 1 100 ? -11.672 6.120 -4.658 1.00 92.81 100 HIS A C 1
ATOM 787 O O . HIS A 1 100 ? -10.518 5.722 -4.833 1.00 92.81 100 HIS A O 1
ATOM 793 N N . LEU A 1 101 ? -12.727 5.509 -5.208 1.00 90.44 101 LEU A N 1
ATOM 794 C CA . LEU A 1 101 ? -12.659 4.242 -5.925 1.00 90.44 101 LEU A CA 1
ATOM 795 C C . LEU A 1 101 ? -13.161 4.391 -7.363 1.00 90.44 101 LEU A C 1
ATOM 797 O O . LEU A 1 101 ? -14.273 4.854 -7.602 1.00 90.44 101 LEU A O 1
ATOM 801 N N . ILE A 1 102 ? -12.364 3.917 -8.316 1.00 90.44 102 ILE A N 1
ATOM 802 C CA . ILE A 1 102 ? -12.730 3.800 -9.729 1.00 90.44 102 ILE A CA 1
ATOM 803 C C . ILE A 1 102 ? -12.755 2.305 -10.044 1.00 90.44 102 ILE A C 1
ATOM 805 O O . ILE A 1 102 ? -11.755 1.615 -9.869 1.00 90.44 102 ILE A O 1
ATOM 809 N N . ASN A 1 103 ? -13.909 1.775 -10.460 1.00 88.44 103 ASN A N 1
ATOM 810 C CA . ASN A 1 103 ? -14.102 0.340 -10.728 1.00 88.44 103 ASN A CA 1
ATOM 811 C C . ASN A 1 103 ? -13.661 -0.579 -9.561 1.00 88.44 103 ASN A C 1
ATOM 813 O O . ASN A 1 103 ? -13.115 -1.657 -9.779 1.00 88.44 103 ASN A O 1
ATOM 817 N N . ASN A 1 104 ? -13.916 -0.150 -8.316 1.00 86.69 104 ASN A N 1
ATOM 818 C CA . ASN A 1 104 ? -13.507 -0.794 -7.052 1.00 86.69 104 ASN A CA 1
ATOM 819 C C . ASN A 1 104 ? -11.994 -0.794 -6.733 1.00 86.69 104 ASN A C 1
ATOM 821 O O . ASN A 1 104 ? -11.615 -1.318 -5.687 1.00 86.69 104 ASN A O 1
ATOM 825 N N . LEU A 1 105 ? -11.152 -0.174 -7.565 1.00 89.00 105 LEU A N 1
ATOM 826 C CA . LEU A 1 105 ? -9.726 0.063 -7.301 1.00 89.00 105 LEU A CA 1
ATOM 827 C C . LEU A 1 105 ? -9.507 1.488 -6.776 1.00 89.00 105 LEU A C 1
ATOM 829 O O . LEU A 1 105 ? -10.308 2.377 -7.068 1.00 89.00 105 LEU A O 1
ATOM 833 N N . LEU A 1 106 ? -8.435 1.735 -6.018 1.00 91.00 106 LEU A N 1
ATOM 834 C CA . LEU A 1 106 ? -8.113 3.092 -5.553 1.00 91.00 106 LEU A CA 1
ATOM 835 C C . LEU A 1 106 ? -7.733 4.004 -6.726 1.00 91.00 106 LEU A C 1
ATOM 837 O O . LEU A 1 106 ? -6.912 3.639 -7.567 1.00 91.00 106 LEU A O 1
ATOM 841 N N . SER A 1 107 ? -8.305 5.212 -6.768 1.00 91.88 107 SER A N 1
ATOM 842 C CA . SER A 1 107 ? -7.892 6.223 -7.747 1.00 91.88 107 SER A CA 1
ATOM 843 C C . SER A 1 107 ? -6.458 6.690 -7.474 1.00 91.88 107 SER A C 1
ATOM 845 O O . SER A 1 107 ? -5.972 6.630 -6.338 1.00 91.88 107 SER A O 1
ATOM 847 N N . LYS A 1 108 ? -5.770 7.207 -8.501 1.00 90.44 108 LYS A N 1
ATOM 848 C CA . LYS A 1 108 ? -4.412 7.735 -8.320 1.00 90.44 108 LYS A CA 1
ATOM 849 C C . LYS A 1 108 ? -4.406 8.902 -7.329 1.00 90.44 108 LYS A C 1
ATOM 851 O O . LYS A 1 108 ? -3.543 8.963 -6.463 1.00 90.44 108 LYS A O 1
ATOM 856 N N . GLU A 1 109 ? -5.401 9.781 -7.397 1.00 91.25 109 GLU A N 1
ATOM 857 C CA . GLU A 1 109 ? -5.576 10.897 -6.466 1.00 91.25 109 GLU A CA 1
ATOM 858 C C . GLU A 1 109 ? -5.788 10.392 -5.034 1.00 91.25 109 GLU A C 1
ATOM 860 O O . GLU A 1 109 ? -5.240 10.966 -4.100 1.00 91.25 109 GLU A O 1
ATOM 865 N N . ALA A 1 110 ? -6.528 9.295 -4.846 1.00 91.00 110 ALA A N 1
ATOM 866 C CA . ALA A 1 110 ? -6.742 8.684 -3.538 1.00 91.00 110 ALA A CA 1
ATOM 867 C C . ALA A 1 110 ? -5.467 8.049 -2.952 1.00 91.00 110 ALA A C 1
ATOM 869 O O . ALA A 1 110 ? -5.256 8.112 -1.739 1.00 91.00 110 ALA A O 1
ATOM 870 N N . VAL A 1 111 ? -4.597 7.482 -3.797 1.00 90.69 111 VAL A N 1
ATOM 871 C CA . VAL A 1 111 ? -3.236 7.070 -3.409 1.00 90.69 111 VAL A CA 1
ATOM 872 C C . VAL A 1 111 ? -2.391 8.294 -3.053 1.00 90.69 111 VAL A C 1
ATOM 874 O O . VAL A 1 111 ? -1.779 8.339 -1.984 1.00 90.69 111 VAL A O 1
ATOM 877 N N . ASP A 1 112 ? -2.396 9.318 -3.908 1.00 89.44 112 ASP A N 1
ATOM 878 C CA . ASP A 1 112 ? -1.535 10.490 -3.759 1.00 89.44 112 ASP A CA 1
ATOM 879 C C . ASP A 1 112 ? -1.959 11.438 -2.622 1.00 89.44 112 ASP A C 1
ATOM 881 O O . ASP A 1 112 ? -1.128 12.177 -2.081 1.00 89.44 112 ASP A O 1
ATOM 885 N N . GLN A 1 113 ? -3.221 11.375 -2.197 1.00 86.75 113 GLN A N 1
ATOM 886 C CA . GLN A 1 113 ? -3.754 12.068 -1.022 1.00 86.75 113 GLN A CA 1
ATOM 887 C C . GLN A 1 113 ? -3.750 11.203 0.245 1.00 86.75 113 GLN A C 1
ATOM 889 O O . GLN A 1 113 ? -4.043 11.725 1.326 1.00 86.75 113 GLN A O 1
ATOM 894 N N . ASN A 1 114 ? -3.396 9.912 0.161 1.00 86.69 114 ASN A N 1
ATOM 895 C CA . ASN A 1 114 ? -3.318 9.068 1.347 1.00 86.69 114 ASN A CA 1
ATOM 896 C C . ASN A 1 114 ? -2.260 9.617 2.320 1.00 86.69 114 ASN A C 1
ATOM 898 O O . ASN A 1 114 ? -1.123 9.919 1.937 1.00 86.69 114 ASN A O 1
ATOM 902 N N . LYS A 1 115 ? -2.659 9.767 3.587 1.00 84.69 115 LYS A N 1
ATOM 903 C CA . LYS A 1 115 ? -1.824 10.272 4.678 1.00 84.69 115 LYS A CA 1
ATOM 904 C C . LYS A 1 115 ? -1.849 9.274 5.836 1.00 84.69 115 LYS A C 1
ATOM 906 O O . LYS A 1 115 ? -2.948 8.909 6.279 1.00 84.69 115 LYS A O 1
ATOM 911 N N . PRO A 1 116 ? -0.689 8.898 6.402 1.00 86.38 116 PRO A N 1
ATOM 912 C CA . PRO A 1 116 ? -0.641 8.041 7.578 1.00 86.38 116 PRO A CA 1
ATOM 913 C C . PRO A 1 116 ? -1.306 8.718 8.784 1.00 86.38 116 PRO A C 1
ATOM 915 O O . PRO A 1 116 ? -1.369 9.947 8.891 1.00 86.38 116 PRO A O 1
ATOM 918 N N . PHE A 1 117 ? -1.865 7.899 9.668 1.00 81.19 117 PHE A N 1
ATOM 919 C CA . PHE A 1 117 ? -2.586 8.315 10.870 1.00 81.19 117 PHE A CA 1
ATOM 920 C C . PHE A 1 117 ? -1.808 7.997 12.148 1.00 81.19 117 PHE A C 1
ATOM 922 O O . PHE A 1 117 ? -1.846 8.779 13.092 1.00 81.19 117 PHE A O 1
ATOM 929 N N . SER A 1 118 ? -1.095 6.873 12.172 1.00 84.56 118 SER A N 1
ATOM 930 C CA . SER A 1 118 ? -0.295 6.436 13.312 1.00 84.56 118 SER A CA 1
ATOM 931 C C . SER A 1 118 ? 1.050 5.883 12.856 1.00 84.56 118 SER A C 1
ATOM 933 O O . SER A 1 118 ? 1.231 5.493 11.702 1.00 84.56 118 SER A O 1
ATOM 935 N N . ILE A 1 119 ? 2.002 5.830 13.781 1.00 85.31 119 ILE A N 1
ATOM 936 C CA . ILE A 1 119 ? 3.216 5.035 13.619 1.00 85.31 119 ILE A CA 1
ATOM 937 C C . ILE A 1 119 ? 2.932 3.655 14.214 1.00 85.31 119 ILE A C 1
ATOM 939 O O . ILE A 1 119 ? 2.499 3.551 15.362 1.00 85.31 119 ILE A O 1
ATOM 943 N N . ARG A 1 120 ? 3.176 2.595 13.442 1.00 83.50 120 ARG A N 1
ATOM 944 C CA . ARG A 1 120 ? 3.208 1.212 13.927 1.00 83.50 120 ARG A CA 1
ATOM 945 C C . ARG A 1 120 ? 4.649 0.727 13.887 1.00 83.50 120 ARG A C 1
ATOM 947 O O . ARG A 1 120 ? 5.309 0.870 12.866 1.00 83.50 120 ARG A O 1
ATOM 954 N N . TYR A 1 121 ? 5.109 0.085 14.952 1.00 84.06 121 TYR A N 1
ATOM 955 C CA . TYR A 1 121 ? 6.329 -0.714 14.892 1.00 84.06 121 TYR A CA 1
ATOM 956 C C . TYR A 1 121 ? 5.956 -2.153 14.548 1.00 84.06 121 TYR A C 1
ATOM 958 O O . TYR A 1 121 ? 5.028 -2.714 15.133 1.00 84.06 121 TYR A O 1
ATOM 966 N N . GLN A 1 122 ? 6.650 -2.732 13.575 1.00 83.44 122 GLN A N 1
ATOM 967 C CA . GLN A 1 122 ? 6.589 -4.155 13.279 1.00 83.44 122 GLN A CA 1
ATOM 968 C C . GLN A 1 122 ? 7.955 -4.758 13.574 1.00 83.44 122 GLN A C 1
ATOM 970 O O . GLN A 1 122 ? 8.961 -4.359 12.992 1.00 83.44 122 GLN A O 1
ATOM 975 N N . GLU A 1 123 ? 7.992 -5.710 14.495 1.00 87.62 123 GLU A N 1
ATOM 976 C CA . GLU A 1 123 ? 9.202 -6.479 14.764 1.00 87.62 123 GLU A CA 1
ATOM 977 C C . GLU A 1 123 ? 9.405 -7.472 13.618 1.00 87.62 123 GLU A C 1
ATOM 979 O O . GLU A 1 123 ? 8.457 -8.147 13.204 1.00 87.62 123 GLU A O 1
ATOM 984 N N . LEU A 1 124 ? 10.616 -7.494 13.063 1.00 83.25 124 LEU A N 1
ATOM 985 C CA . LEU A 1 124 ? 11.019 -8.390 11.987 1.00 83.25 124 LEU A CA 1
ATOM 986 C C . LEU A 1 124 ? 11.805 -9.561 12.574 1.00 83.25 124 LEU A C 1
ATOM 988 O O . LEU A 1 124 ? 12.747 -9.364 13.347 1.00 83.25 124 LEU A O 1
ATOM 992 N N . SER A 1 125 ? 11.461 -10.781 12.169 1.00 85.50 125 SER A N 1
ATOM 993 C CA . SER A 1 125 ? 12.298 -11.945 12.446 1.00 85.50 125 SER A CA 1
ATOM 994 C C . SER A 1 125 ? 13.584 -11.893 11.611 1.00 85.50 125 SER A C 1
ATOM 996 O O . SER A 1 125 ? 13.648 -11.234 10.570 1.00 85.50 125 SER A O 1
ATOM 998 N N . SER A 1 126 ? 14.610 -12.647 12.020 1.00 83.06 126 SER A N 1
ATOM 999 C CA . SER A 1 126 ? 15.836 -12.803 11.218 1.00 83.06 126 SER A CA 1
ATOM 1000 C C . SER A 1 126 ? 15.521 -13.309 9.799 1.00 83.06 126 SER A C 1
ATOM 1002 O O . SER A 1 126 ? 16.083 -12.823 8.818 1.00 83.06 126 SER A O 1
ATOM 1004 N N . SER A 1 127 ? 14.537 -14.205 9.670 1.00 86.19 127 SER A N 1
ATOM 1005 C CA . SER A 1 127 ? 13.987 -14.675 8.393 1.00 86.19 127 SER A CA 1
ATOM 1006 C C . SER A 1 127 ? 13.383 -13.557 7.534 1.00 86.19 127 SER A C 1
ATOM 1008 O O . SER A 1 127 ? 13.643 -13.532 6.332 1.00 86.19 127 SER A O 1
ATOM 1010 N N . ASP A 1 128 ? 12.639 -12.613 8.119 1.00 82.62 128 ASP A N 1
ATOM 1011 C CA . ASP A 1 128 ? 12.045 -11.490 7.376 1.00 82.62 128 ASP A CA 1
ATOM 1012 C C . ASP A 1 128 ? 13.124 -10.532 6.867 1.00 82.62 128 ASP A C 1
ATOM 1014 O O . ASP A 1 128 ? 13.110 -10.138 5.701 1.00 82.62 128 ASP A O 1
ATOM 1018 N N . VAL A 1 129 ? 14.106 -10.205 7.716 1.00 83.75 129 VAL A N 1
ATOM 1019 C CA . VAL A 1 129 ? 15.255 -9.367 7.339 1.00 83.75 129 VAL A CA 1
ATOM 1020 C C . VAL A 1 129 ? 16.045 -10.024 6.203 1.00 83.75 129 VAL A C 1
ATOM 1022 O O . VAL A 1 129 ? 16.342 -9.375 5.202 1.00 83.75 129 VAL A O 1
ATOM 1025 N N . GLN A 1 130 ? 16.325 -11.327 6.297 1.00 87.12 130 GLN A N 1
ATOM 1026 C CA . GLN A 1 130 ? 17.008 -12.083 5.242 1.00 87.12 130 GLN A CA 1
ATOM 1027 C C . GLN A 1 130 ? 16.192 -12.157 3.940 1.00 87.12 130 GLN A C 1
ATOM 1029 O O . GLN A 1 130 ? 16.765 -12.064 2.853 1.00 87.12 130 GLN A O 1
ATOM 1034 N N . LEU A 1 131 ? 14.863 -12.281 4.015 1.00 86.19 131 LEU A N 1
ATOM 1035 C CA . LEU A 1 131 ? 13.987 -12.266 2.841 1.00 86.19 131 LEU A CA 1
ATOM 1036 C C . LEU A 1 131 ? 13.959 -10.887 2.162 1.00 86.19 131 LEU A C 1
ATOM 1038 O O . LEU A 1 131 ? 14.040 -10.810 0.934 1.00 86.19 131 LEU A O 1
ATOM 1042 N N . LEU A 1 132 ? 13.880 -9.807 2.943 1.00 83.69 132 LEU A N 1
ATOM 1043 C CA . LEU A 1 132 ? 13.926 -8.429 2.445 1.00 83.69 132 LEU A CA 1
ATOM 1044 C C . LEU A 1 132 ? 15.276 -8.112 1.789 1.00 83.69 132 LEU A C 1
ATOM 1046 O O . LEU A 1 132 ? 15.296 -7.575 0.682 1.00 83.69 132 LEU A O 1
ATOM 1050 N N . LEU A 1 133 ? 16.391 -8.509 2.414 1.00 87.69 133 LEU A N 1
ATOM 1051 C CA . LEU A 1 133 ? 17.737 -8.332 1.857 1.00 87.69 133 LEU A CA 1
ATOM 1052 C C . LEU A 1 133 ? 17.904 -9.064 0.518 1.00 87.69 133 LEU A C 1
ATOM 1054 O O . LEU A 1 133 ? 18.359 -8.450 -0.446 1.00 87.69 133 LEU A O 1
ATOM 1058 N N . ARG A 1 134 ? 17.467 -10.329 0.414 1.00 90.38 134 ARG A N 1
ATOM 1059 C CA . ARG A 1 134 ? 17.501 -11.077 -0.859 1.00 90.38 134 ARG A CA 1
ATOM 1060 C C . ARG A 1 134 ? 16.656 -10.404 -1.939 1.00 90.38 134 ARG A C 1
ATOM 1062 O O . ARG A 1 134 ? 17.138 -10.225 -3.052 1.00 90.38 134 ARG A O 1
ATOM 1069 N N . LYS A 1 135 ? 15.423 -9.985 -1.619 1.00 81.94 135 LYS A N 1
ATOM 1070 C CA . LYS A 1 135 ? 14.554 -9.265 -2.570 1.00 81.94 135 LYS A CA 1
ATOM 1071 C C . LYS A 1 135 ? 15.206 -7.967 -3.061 1.00 81.94 135 LYS A C 1
ATOM 1073 O O . LYS A 1 135 ? 15.201 -7.712 -4.262 1.00 81.94 135 LYS A O 1
ATOM 1078 N N . ALA A 1 136 ? 15.806 -7.183 -2.164 1.00 83.88 136 ALA A N 1
ATOM 1079 C CA . ALA A 1 136 ? 16.525 -5.963 -2.526 1.00 83.88 136 ALA A CA 1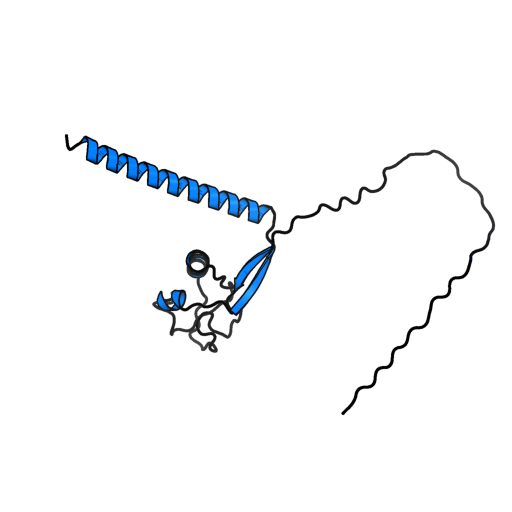
ATOM 1080 C C . ALA A 1 136 ? 17.736 -6.254 -3.433 1.00 83.88 136 ALA A C 1
ATOM 1082 O O . ALA A 1 136 ? 17.906 -5.588 -4.452 1.00 83.88 136 ALA A O 1
ATOM 1083 N N . GLN A 1 137 ? 18.529 -7.285 -3.122 1.00 90.50 137 GLN A N 1
ATOM 1084 C CA . GLN A 1 137 ? 19.652 -7.728 -3.958 1.00 90.50 137 GLN A CA 1
ATOM 1085 C C . GLN A 1 137 ? 19.193 -8.135 -5.366 1.00 90.50 137 GLN A C 1
ATOM 1087 O O . GLN A 1 137 ? 19.774 -7.674 -6.346 1.00 90.50 137 GLN A O 1
ATOM 1092 N N . THR A 1 138 ? 18.120 -8.926 -5.491 1.00 91.00 138 THR A N 1
ATOM 1093 C CA . THR A 1 138 ? 17.560 -9.313 -6.799 1.00 91.00 138 THR A CA 1
ATOM 1094 C C . THR A 1 138 ? 17.104 -8.099 -7.612 1.00 91.00 138 THR A C 1
ATOM 1096 O O . THR A 1 138 ? 17.430 -8.011 -8.794 1.00 91.00 138 THR A O 1
ATOM 1099 N N . LEU A 1 139 ? 16.411 -7.136 -6.992 1.00 82.62 139 LEU A N 1
ATOM 1100 C CA . LEU A 1 139 ? 15.965 -5.910 -7.669 1.00 82.62 139 LEU A CA 1
ATOM 1101 C C . LEU A 1 139 ? 17.144 -5.046 -8.149 1.00 82.62 139 LEU A C 1
ATOM 1103 O O . LEU A 1 139 ? 17.121 -4.552 -9.274 1.00 82.62 139 LEU A O 1
ATOM 1107 N N . ILE A 1 140 ? 18.199 -4.914 -7.336 1.00 87.75 140 ILE A N 1
ATOM 1108 C CA . ILE A 1 140 ? 19.432 -4.200 -7.708 1.00 87.75 140 ILE A CA 1
ATOM 1109 C C . ILE A 1 140 ? 20.150 -4.912 -8.865 1.00 87.75 140 ILE A C 1
ATOM 1111 O O . ILE A 1 140 ? 20.626 -4.261 -9.795 1.00 87.75 140 ILE A O 1
ATOM 1115 N N . GLU A 1 141 ? 20.215 -6.246 -8.850 1.00 91.31 141 GLU A N 1
ATOM 1116 C CA . GLU A 1 141 ? 20.811 -7.010 -9.947 1.00 91.31 141 GLU A CA 1
ATOM 1117 C C . GLU A 1 141 ? 20.034 -6.909 -11.259 1.00 91.31 141 GLU A C 1
ATOM 1119 O O . GLU A 1 141 ? 20.670 -6.868 -12.313 1.00 91.31 141 GLU A O 1
ATOM 1124 N N . MET A 1 142 ? 18.698 -6.892 -11.208 1.00 87.50 142 MET A N 1
ATOM 1125 C CA . MET A 1 142 ? 17.847 -6.685 -12.383 1.00 87.50 142 MET A CA 1
ATOM 1126 C C . MET A 1 142 ? 18.082 -5.291 -12.965 1.00 87.50 142 MET A C 1
ATOM 1128 O O . MET A 1 142 ? 18.579 -5.190 -14.081 1.00 87.50 142 MET A O 1
ATOM 1132 N N . ALA A 1 143 ? 17.905 -4.233 -12.165 1.00 86.50 143 ALA A N 1
ATOM 1133 C CA . ALA A 1 143 ? 18.116 -2.856 -12.616 1.00 86.50 143 ALA A CA 1
ATOM 1134 C C . ALA A 1 143 ? 19.532 -2.615 -13.186 1.00 86.50 143 ALA A C 1
ATOM 1136 O O . ALA A 1 143 ? 19.703 -1.861 -14.143 1.00 86.50 143 ALA A O 1
ATOM 1137 N N . ARG A 1 144 ? 20.559 -3.290 -12.643 1.00 91.31 144 ARG A N 1
ATOM 1138 C CA . ARG A 1 144 ? 21.923 -3.259 -13.196 1.00 91.31 144 ARG A CA 1
ATOM 1139 C C . ARG A 1 144 ? 22.030 -3.962 -14.556 1.00 91.31 144 ARG A C 1
ATOM 1141 O O . ARG A 1 144 ? 22.759 -3.471 -15.411 1.00 91.31 144 ARG A O 1
ATOM 1148 N N . LYS A 1 145 ? 21.359 -5.103 -14.760 1.00 90.19 145 LYS A N 1
ATOM 1149 C CA . LYS A 1 145 ? 21.333 -5.816 -16.054 1.00 90.19 145 LYS A CA 1
ATOM 1150 C C . LYS A 1 145 ? 20.618 -4.978 -17.115 1.00 90.19 145 LYS A C 1
ATOM 1152 O O . LYS A 1 145 ? 21.167 -4.800 -18.198 1.00 90.19 145 LYS A O 1
ATOM 1157 N N . ASP A 1 146 ? 19.474 -4.398 -16.764 1.00 89.44 146 ASP A N 1
ATOM 1158 C CA . ASP A 1 146 ? 18.666 -3.562 -17.658 1.00 89.44 146 ASP A CA 1
ATOM 1159 C C . ASP A 1 146 ? 19.452 -2.317 -18.116 1.00 89.44 146 ASP A C 1
ATOM 1161 O O . ASP A 1 146 ? 19.516 -2.013 -19.308 1.00 89.44 146 ASP A O 1
ATOM 1165 N N . LEU A 1 147 ? 20.148 -1.649 -17.184 1.00 88.69 147 LEU A N 1
ATOM 1166 C CA . LEU A 1 147 ? 21.037 -0.521 -17.488 1.00 88.69 147 LEU A CA 1
ATOM 1167 C C . LEU A 1 147 ? 22.206 -0.919 -18.406 1.00 88.69 147 LEU A C 1
ATOM 1169 O O . LEU A 1 147 ? 22.564 -0.161 -19.305 1.00 88.69 147 LEU A O 1
ATOM 1173 N N . VAL A 1 148 ? 22.804 -2.100 -18.205 1.00 89.00 148 VAL A N 1
ATOM 1174 C CA . VAL A 1 148 ? 23.890 -2.596 -19.068 1.00 89.00 148 VAL A CA 1
ATOM 1175 C C . VAL A 1 148 ? 23.383 -2.926 -20.476 1.00 89.00 148 VAL A C 1
ATOM 1177 O O . VAL A 1 148 ? 24.066 -2.561 -21.430 1.00 89.00 148 VAL A O 1
ATOM 1180 N N . SER A 1 149 ? 22.194 -3.528 -20.625 1.00 89.56 149 SER A N 1
ATOM 1181 C CA . SER A 1 149 ? 21.572 -3.769 -21.943 1.00 89.56 149 SER A CA 1
ATOM 1182 C C . SER A 1 149 ? 21.352 -2.454 -22.688 1.00 89.56 149 SER A C 1
ATOM 1184 O O . SER A 1 149 ? 21.834 -2.286 -23.803 1.00 89.56 149 SER A O 1
ATOM 1186 N N . MET A 1 150 ? 20.748 -1.466 -22.021 1.00 87.75 150 MET A N 1
ATOM 1187 C CA . MET A 1 150 ? 20.494 -0.143 -22.595 1.00 87.75 150 MET A CA 1
ATOM 1188 C C . MET A 1 150 ? 21.787 0.556 -23.054 1.00 87.75 150 MET A C 1
ATOM 1190 O O . MET A 1 150 ? 21.829 1.141 -24.135 1.00 87.75 150 MET A O 1
ATOM 1194 N N . ILE A 1 151 ? 22.869 0.467 -22.271 1.00 86.44 151 ILE A N 1
ATOM 1195 C CA . ILE A 1 151 ? 24.181 1.012 -22.657 1.00 86.44 151 ILE A CA 1
ATOM 1196 C C . ILE A 1 151 ? 24.773 0.243 -23.850 1.00 86.44 151 ILE A C 1
ATOM 1198 O O . ILE A 1 151 ? 25.339 0.865 -24.748 1.00 86.44 151 ILE A O 1
ATOM 1202 N N . GLN A 1 152 ? 24.635 -1.085 -23.898 1.00 84.19 152 GLN A N 1
ATOM 1203 C CA . GLN A 1 152 ? 25.093 -1.897 -25.031 1.00 84.19 152 GLN A CA 1
ATOM 1204 C C . GLN A 1 152 ? 24.316 -1.583 -26.317 1.00 84.19 152 GLN A C 1
ATOM 1206 O O . GLN A 1 152 ? 24.936 -1.432 -27.365 1.00 84.19 152 GLN A O 1
ATOM 1211 N N . GLU A 1 153 ? 22.998 -1.405 -26.240 1.00 86.38 153 GLU A N 1
ATOM 1212 C CA . GLU A 1 153 ? 22.143 -1.005 -27.365 1.00 86.38 153 GLU A CA 1
ATOM 1213 C C . GLU A 1 153 ? 22.525 0.384 -27.902 1.00 86.38 153 GLU A C 1
ATOM 1215 O O . GLU A 1 153 ? 22.718 0.543 -29.108 1.00 86.38 153 GLU A O 1
ATOM 1220 N N . ILE A 1 154 ? 22.736 1.370 -27.020 1.00 83.00 154 ILE A N 1
ATOM 1221 C CA . ILE A 1 154 ? 23.207 2.714 -27.400 1.00 83.00 154 ILE A CA 1
ATOM 1222 C C . ILE A 1 154 ? 24.585 2.641 -28.074 1.00 83.00 154 ILE A C 1
ATOM 1224 O O . ILE A 1 154 ? 24.788 3.239 -29.131 1.00 83.00 154 ILE A O 1
ATOM 1228 N N . LEU A 1 155 ? 25.528 1.878 -27.510 1.00 82.69 155 LEU A N 1
ATOM 1229 C CA . LEU A 1 155 ? 26.855 1.691 -28.101 1.00 82.69 155 LEU A CA 1
ATOM 1230 C C . LEU A 1 155 ? 26.791 0.968 -29.453 1.00 82.69 155 LEU A C 1
ATOM 1232 O O . LEU A 1 155 ? 27.543 1.324 -30.358 1.00 82.69 155 LEU A O 1
ATOM 1236 N N . MET A 1 156 ? 25.895 -0.005 -29.636 1.00 80.88 156 MET A N 1
ATOM 1237 C CA . MET A 1 156 ? 25.673 -0.636 -30.940 1.00 80.88 156 MET A CA 1
ATOM 1238 C C . MET A 1 156 ? 25.117 0.365 -31.957 1.00 80.88 156 MET A C 1
ATOM 1240 O O . MET A 1 156 ? 25.653 0.453 -33.057 1.00 80.88 156 MET A O 1
ATOM 1244 N N . MET A 1 157 ? 24.119 1.175 -31.587 1.00 76.50 157 MET A N 1
ATOM 1245 C CA . MET A 1 157 ? 23.582 2.217 -32.472 1.00 76.50 157 MET A CA 1
ATOM 1246 C C . MET A 1 157 ? 24.648 3.250 -32.864 1.00 76.50 157 MET A C 1
ATOM 1248 O O . MET A 1 157 ? 24.736 3.61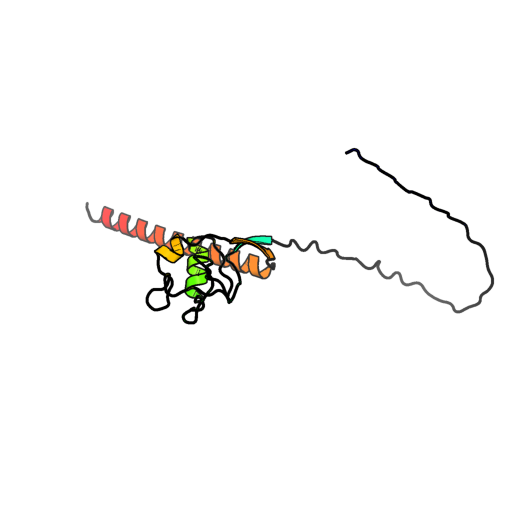1 -34.034 1.00 76.50 157 MET A O 1
ATOM 1252 N N . MET A 1 158 ? 25.504 3.681 -31.932 1.00 73.38 158 MET A N 1
ATOM 1253 C CA . MET A 1 158 ? 26.591 4.626 -32.229 1.00 73.38 158 MET A CA 1
ATOM 1254 C C . MET A 1 158 ? 27.671 4.041 -33.154 1.00 73.38 158 MET A C 1
ATOM 1256 O O . MET A 1 158 ? 28.216 4.769 -33.979 1.00 73.38 158 MET A O 1
ATOM 1260 N N . ASN A 1 159 ? 27.960 2.738 -33.064 1.00 67.56 159 ASN A N 1
ATOM 1261 C CA . ASN A 1 159 ? 28.940 2.062 -33.929 1.00 67.56 159 ASN A CA 1
ATOM 1262 C C . ASN A 1 159 ? 28.406 1.712 -35.336 1.00 67.56 159 ASN A C 1
ATOM 1264 O O . ASN A 1 159 ? 29.177 1.247 -36.168 1.00 67.56 159 ASN A O 1
ATOM 1268 N N . VAL A 1 160 ? 27.114 1.923 -35.615 1.00 59.97 160 VAL A N 1
ATOM 1269 C CA . VAL A 1 160 ? 26.482 1.685 -36.935 1.00 59.97 160 VAL A CA 1
ATOM 1270 C C . VAL A 1 160 ? 26.366 2.980 -37.768 1.00 59.97 160 VAL A C 1
ATOM 1272 O O . VAL A 1 160 ? 25.904 2.956 -38.905 1.00 59.97 160 VAL A O 1
ATOM 1275 N N . VAL A 1 161 ? 26.801 4.123 -37.222 1.00 55.62 161 VAL A N 1
ATOM 1276 C CA . VAL A 1 161 ? 26.658 5.471 -37.821 1.00 55.62 161 VAL A CA 1
ATOM 1277 C C . VAL A 1 161 ? 27.994 6.016 -38.383 1.00 55.62 161 VAL A C 1
ATOM 1279 O O . VAL A 1 161 ? 28.097 7.198 -38.708 1.00 55.62 161 VAL A O 1
ATOM 1282 N N . TYR A 1 162 ? 29.005 5.152 -38.541 1.00 47.41 162 TYR A N 1
ATOM 1283 C CA . TYR A 1 162 ? 30.332 5.456 -39.105 1.00 47.41 162 TYR A CA 1
ATOM 1284 C C . TYR A 1 162 ? 30.680 4.542 -40.288 1.00 47.41 162 TYR A C 1
ATOM 1286 O O . TYR A 1 162 ? 30.363 3.335 -40.200 1.00 47.41 162 TYR A O 1
#

Foldseek 3Di:
DDDDDDDDDDDDDDDDDDDDDDDDDDDDDDDDDDDPPPPPPVQVWDKDKALEFDLDLQAASQPRDGEDPQKAQADPVLQVCLCVVPSHHYDNSHTHHPVQDDVSHGDPVSSVRRGGDDIDIDTDHPVRVVVVVVVVVVVVVVVVVVVVVVVVVVVVVVVVPD

pLDDT: mean 73.9, std 20.83, range [31.45, 92.81]

Radius of gyration: 32.32 Å; chains: 1; bounding box: 54×70×104 Å

Secondary structure (DSSP, 8-state):
---------------------------------------------EEEEEEEPP--SSBBTTT-PBP-S-EEEPPHHHHHHHHHHH--BPPTT-EEEGGGEETTEEPHHHHHT----EEEEEEEPHHHHHHHHHHHHHHHHHHHHHHHHHHHHHHHHHHT--